Protein AF-A0A497SWM7-F1 (afdb_monomer)

Radius of gyration: 12.25 Å; Cα contacts (8 Å, |Δi|>4): 61; chains: 1; bounding box: 22×19×41 Å

Sequence (69 aa):
MKKIRIRVKYGVKEELLPLVRLRGIGRVRARMLYNNGITSIEKLRKIPLESLEKLTGKALAKQIKEQVE

Solvent-accessible surface area (backbone atoms only — not comparable to full-atom values): 4165 Å² total; per-residue (Å²): 142,80,80,67,69,62,40,70,76,69,75,42,60,78,62,41,52,70,45,46,71,40,88,91,29,47,74,69,54,28,49,53,39,40,76,72,70,39,57,45,65,68,48,59,60,69,48,55,64,70,64,39,22,74,75,63,35,63,72,53,29,51,54,48,48,68,74,64,108

Mean predicted aligned error: 7.66 Å

Secondary structure (DSSP, 8-state):
---SHHHHHHSS-GGGHHHHTSTT--HHHHHHHHHTT--SHHHHHHS-HHHHHHHH-HHHHHHHHHHH-

Nearest PDB structures (foldseek):
  4fs1-assembly1_A  TM=8.727E-01  e=1.146E-01  Homo sapiens
  6l97-assembly1_A  TM=8.890E-01  e=1.534E-01  Saccharolobus solfataricus P2
  3gv8-assembly1_B  TM=6.906E-01  e=6.030E-02  Homo sapiens
  4f4z-assembly1_B  TM=7.482E-01  e=7.616E-02  Saccharolobus solfataricus P2
  3q8q-assembly1_B  TM=6.870E-01  e=9.618E-02  Homo sapiens

Structure (mmCIF, N/CA/C/O backbone):
data_AF-A0A497SWM7-F1
#
_entry.id   AF-A0A497SWM7-F1
#
loop_
_atom_site.group_PDB
_atom_site.id
_atom_site.type_symbol
_atom_site.label_atom_id
_atom_site.label_alt_id
_atom_site.label_comp_id
_atom_site.label_asym_id
_atom_site.label_entity_id
_atom_site.label_seq_id
_atom_site.pdbx_PDB_ins_code
_atom_site.Cartn_x
_atom_site.Cartn_y
_atom_site.Cartn_z
_atom_site.occupancy
_atom_site.B_iso_or_equiv
_atom_site.auth_seq_id
_atom_site.auth_comp_id
_atom_site.auth_asym_id
_atom_site.auth_atom_id
_atom_site.pdbx_PDB_model_num
ATOM 1 N N . MET A 1 1 ? -1.344 -1.533 -31.037 1.00 47.03 1 MET A N 1
ATOM 2 C CA . MET A 1 1 ? -0.239 -2.194 -30.297 1.00 47.03 1 MET A CA 1
ATOM 3 C C . MET A 1 1 ? 0.629 -1.153 -29.569 1.00 47.03 1 MET A C 1
ATOM 5 O O . MET A 1 1 ? 1.445 -0.518 -30.216 1.00 47.03 1 MET A O 1
ATOM 9 N N . LYS A 1 2 ? 0.456 -0.913 -28.254 1.00 50.44 2 LYS 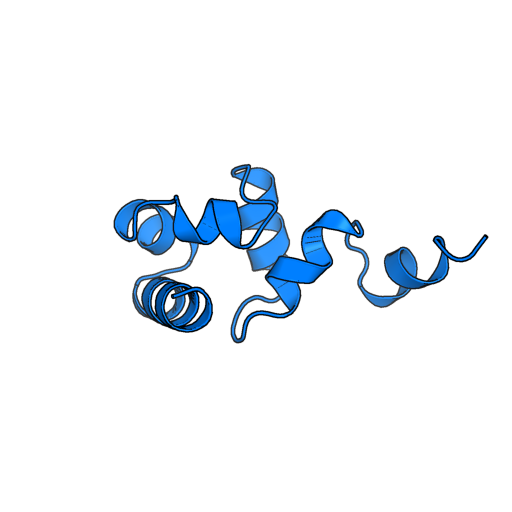A N 1
ATOM 10 C CA . LYS A 1 2 ? 1.318 0.010 -27.459 1.00 50.44 2 LYS A CA 1
ATOM 11 C C . LYS A 1 2 ? 1.578 -0.458 -26.001 1.00 50.44 2 LYS A C 1
ATOM 13 O O . LYS A 1 2 ? 1.850 0.361 -25.136 1.00 50.44 2 LYS A O 1
ATOM 18 N N . LYS A 1 3 ? 1.535 -1.766 -25.701 1.00 52.75 3 LYS A N 1
ATOM 19 C CA . LYS A 1 3 ? 1.684 -2.294 -24.316 1.00 52.75 3 LYS A CA 1
ATOM 20 C C . LYS A 1 3 ? 3.135 -2.474 -23.821 1.00 52.75 3 LYS A C 1
ATOM 22 O O . LYS A 1 3 ? 3.370 -2.760 -22.654 1.00 52.75 3 LYS A O 1
ATOM 27 N N . ILE A 1 4 ? 4.143 -2.310 -24.684 1.00 55.66 4 ILE A N 1
ATOM 28 C CA . ILE A 1 4 ? 5.533 -2.676 -24.338 1.00 55.66 4 ILE A CA 1
ATOM 29 C C . ILE A 1 4 ? 6.281 -1.548 -23.602 1.00 55.66 4 ILE A C 1
ATOM 31 O O . ILE A 1 4 ? 7.096 -1.820 -22.722 1.00 55.66 4 ILE A O 1
ATOM 35 N N . ARG A 1 5 ? 5.975 -0.270 -23.878 1.00 53.72 5 ARG A N 1
ATOM 36 C CA . ARG A 1 5 ? 6.760 0.866 -23.347 1.00 53.72 5 ARG A CA 1
ATOM 37 C C . ARG A 1 5 ? 6.591 1.110 -21.842 1.00 53.72 5 ARG A C 1
ATOM 39 O O . ARG A 1 5 ? 7.477 1.697 -21.228 1.00 53.72 5 ARG A O 1
ATOM 46 N N . ILE A 1 6 ? 5.500 0.648 -21.229 1.00 51.16 6 ILE A N 1
ATOM 47 C CA . ILE A 1 6 ? 5.216 0.933 -19.813 1.00 51.16 6 ILE A CA 1
ATOM 48 C C . ILE A 1 6 ? 5.971 -0.027 -18.873 1.00 51.16 6 ILE A C 1
ATOM 50 O O . ILE A 1 6 ? 6.417 0.384 -17.802 1.00 51.16 6 ILE A O 1
ATOM 54 N N . ARG A 1 7 ? 6.226 -1.271 -19.309 1.00 48.62 7 ARG A N 1
ATOM 55 C CA . ARG A 1 7 ? 6.962 -2.287 -18.526 1.00 48.62 7 ARG A CA 1
ATOM 56 C C . ARG A 1 7 ? 8.430 -1.914 -18.300 1.00 48.62 7 ARG A C 1
ATOM 58 O O . ARG A 1 7 ? 8.979 -2.205 -17.241 1.00 48.62 7 ARG A O 1
ATOM 65 N N . VAL A 1 8 ? 9.046 -1.252 -19.280 1.00 51.91 8 VAL A N 1
ATOM 66 C CA . VAL A 1 8 ? 10.477 -0.904 -19.265 1.00 51.91 8 VAL A CA 1
ATOM 67 C C . VAL A 1 8 ? 10.758 0.310 -18.371 1.00 51.91 8 VAL A C 1
ATOM 69 O O . VAL A 1 8 ? 11.763 0.328 -17.671 1.00 51.91 8 VAL A O 1
ATOM 72 N N . LYS A 1 9 ? 9.847 1.293 -18.313 1.00 51.22 9 LYS A N 1
ATOM 73 C CA . LYS A 1 9 ? 10.070 2.556 -17.581 1.00 51.22 9 LYS A CA 1
ATOM 74 C C . LYS A 1 9 ? 10.078 2.402 -16.053 1.00 51.22 9 LYS A C 1
ATOM 76 O O . LYS A 1 9 ? 10.746 3.174 -15.375 1.00 51.22 9 LYS A O 1
ATOM 81 N N . TYR A 1 10 ? 9.366 1.411 -15.509 1.00 51.06 10 TYR A N 1
ATOM 82 C CA . TYR A 1 10 ? 9.284 1.200 -14.056 1.00 51.0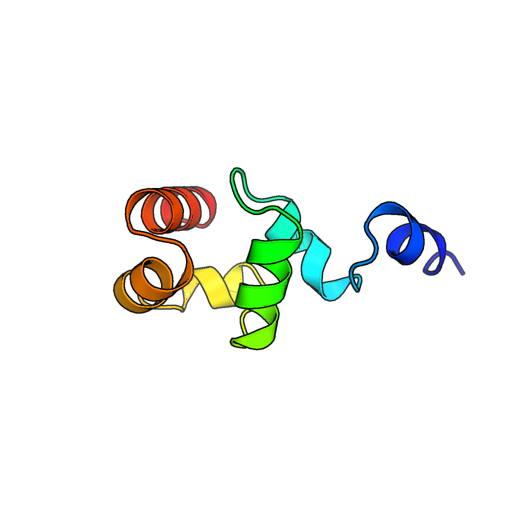6 10 TYR A CA 1
ATOM 83 C C . TYR A 1 10 ? 9.780 -0.181 -13.591 1.00 51.06 10 TYR A C 1
ATOM 85 O O . TYR A 1 10 ? 9.918 -0.407 -12.386 1.00 51.06 10 TYR A O 1
ATOM 93 N N . GLY A 1 11 ? 10.061 -1.119 -14.507 1.00 53.88 11 GLY A N 1
ATOM 94 C CA . GLY A 1 11 ? 10.460 -2.490 -14.158 1.00 53.88 11 GLY A CA 1
ATOM 95 C C . GLY A 1 11 ? 9.402 -3.236 -13.336 1.00 53.88 11 GLY A C 1
ATOM 96 O O . GLY A 1 11 ? 9.720 -4.146 -12.574 1.00 53.88 11 GLY A O 1
ATOM 97 N N . VAL A 1 12 ? 8.144 -2.815 -13.445 1.00 57.00 12 VAL A N 1
ATOM 98 C CA . VAL A 1 12 ? 6.997 -3.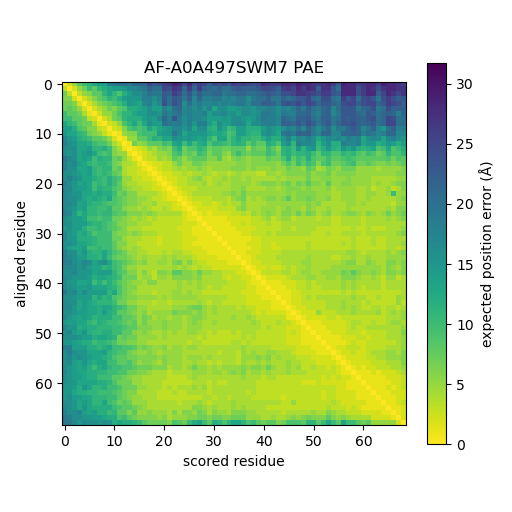386 -12.745 1.00 57.00 12 VAL A CA 1
ATOM 99 C C . VAL A 1 12 ? 5.891 -3.657 -13.763 1.00 57.00 12 VAL A C 1
ATOM 101 O O . VAL A 1 12 ? 5.727 -2.910 -14.728 1.00 57.00 12 VAL A O 1
ATOM 104 N N . LYS A 1 13 ? 5.183 -4.781 -13.595 1.00 61.84 13 LYS A N 1
ATOM 105 C CA . LYS A 1 13 ? 4.036 -5.158 -14.438 1.00 61.84 13 LYS A CA 1
AT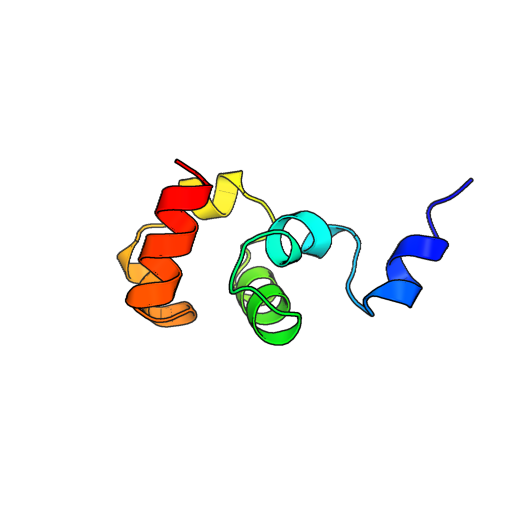OM 106 C C . LYS A 1 13 ? 3.004 -4.016 -14.443 1.00 61.84 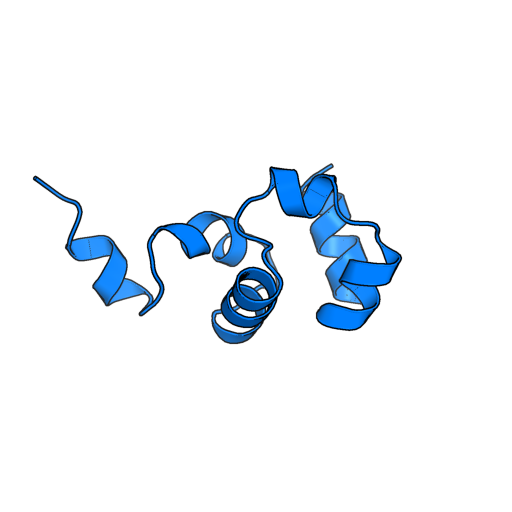13 LYS A C 1
ATOM 108 O O . LYS A 1 13 ? 2.905 -3.306 -13.446 1.00 61.84 13 LYS A O 1
ATOM 113 N N . GLU A 1 14 ? 2.237 -3.845 -15.529 1.00 65.19 14 GLU A N 1
ATOM 114 C CA . GLU A 1 14 ? 1.194 -2.794 -15.641 1.00 65.19 14 GLU A CA 1
ATOM 115 C C . GLU A 1 14 ? 0.241 -2.779 -14.430 1.00 65.19 14 GLU A C 1
ATOM 117 O O . GLU A 1 14 ? -0.231 -1.735 -13.997 1.00 65.19 14 GLU A O 1
ATOM 122 N N . GLU A 1 15 ? 0.066 -3.941 -13.819 1.00 66.19 15 GLU A N 1
ATOM 123 C CA . GLU A 1 15 ? -0.727 -4.222 -12.626 1.00 66.19 15 GLU A CA 1
ATOM 124 C C . GLU A 1 15 ? -0.279 -3.445 -11.367 1.00 66.19 15 GLU A C 1
ATOM 126 O O . GLU A 1 15 ? -1.044 -3.294 -10.422 1.00 66.19 15 GLU A O 1
ATOM 131 N N . LEU A 1 16 ? 0.952 -2.925 -11.341 1.00 69.12 16 LEU A N 1
ATOM 132 C CA . LEU A 1 16 ? 1.534 -2.178 -10.215 1.00 69.12 16 LEU A CA 1
ATOM 133 C C . LEU A 1 16 ? 1.432 -0.654 -10.381 1.00 69.12 16 LEU A C 1
ATOM 135 O O . LEU A 1 16 ? 1.622 0.083 -9.413 1.00 69.12 16 LEU A O 1
ATOM 139 N N . LEU A 1 17 ? 1.118 -0.171 -11.588 1.00 71.81 17 LEU A N 1
ATOM 140 C CA . LEU A 1 17 ? 0.936 1.255 -11.877 1.00 71.81 17 LEU A CA 1
ATOM 141 C C . LEU A 1 17 ? -0.060 1.962 -10.946 1.00 71.81 17 LEU A C 1
ATOM 143 O O . LEU A 1 17 ? 0.268 3.065 -10.507 1.00 71.81 17 LEU A O 1
ATOM 147 N N . PRO A 1 18 ? -1.240 1.394 -10.613 1.00 74.50 18 PRO A N 1
ATOM 148 C CA . PRO A 1 18 ? -2.179 2.083 -9.729 1.00 74.50 18 PRO A CA 1
ATOM 149 C C . PRO A 1 18 ? -1.638 2.253 -8.304 1.00 74.50 18 PRO A C 1
ATOM 151 O O . PRO A 1 18 ? -1.965 3.235 -7.652 1.00 74.50 18 PRO A O 1
ATOM 154 N N . LEU A 1 19 ? -0.770 1.349 -7.839 1.00 78.12 19 LEU A N 1
ATOM 155 C CA . LEU A 1 19 ? -0.193 1.405 -6.492 1.00 78.12 19 LEU A CA 1
ATOM 156 C C . LEU A 1 19 ? 0.979 2.381 -6.414 1.00 78.12 19 LEU A C 1
ATOM 158 O O . LEU A 1 19 ? 1.077 3.143 -5.464 1.00 78.12 19 LEU A O 1
ATOM 162 N N . VAL A 1 20 ? 1.850 2.391 -7.428 1.00 77.56 20 VAL A N 1
ATOM 163 C CA . VAL A 1 20 ? 3.016 3.296 -7.483 1.00 77.56 20 VAL A CA 1
ATOM 164 C C . VAL A 1 20 ? 2.599 4.765 -7.657 1.00 77.56 20 VAL A C 1
ATOM 166 O O . VAL A 1 20 ? 3.383 5.670 -7.385 1.00 77.56 20 VAL A O 1
ATOM 169 N N . ARG A 1 21 ? 1.363 5.027 -8.100 1.00 78.00 21 ARG A N 1
ATOM 170 C CA . ARG A 1 21 ? 0.797 6.384 -8.165 1.00 78.00 21 ARG A CA 1
ATOM 171 C C . ARG A 1 21 ? 0.475 6.981 -6.792 1.00 78.00 21 ARG A C 1
ATOM 173 O O . ARG A 1 21 ? 0.356 8.199 -6.701 1.00 78.00 21 ARG A O 1
ATOM 180 N N . LEU A 1 22 ? 0.342 6.159 -5.749 1.00 81.44 22 LEU A N 1
ATOM 181 C CA . LEU A 1 22 ? 0.073 6.630 -4.392 1.00 81.44 22 LEU A CA 1
ATOM 182 C C . LEU A 1 22 ? 1.336 7.233 -3.777 1.00 81.44 22 LEU A C 1
ATOM 184 O O . LEU A 1 22 ? 2.435 6.672 -3.874 1.00 81.44 22 LEU A O 1
ATOM 188 N N . ARG A 1 23 ? 1.187 8.380 -3.109 1.00 79.44 23 ARG A N 1
ATOM 189 C CA . ARG A 1 23 ? 2.321 9.042 -2.452 1.00 79.44 23 ARG A CA 1
ATOM 190 C C . ARG A 1 23 ? 2.850 8.143 -1.335 1.00 79.44 23 ARG A C 1
ATOM 192 O O . ARG A 1 23 ? 2.085 7.643 -0.519 1.00 79.44 23 ARG A O 1
ATOM 199 N N . GLY A 1 24 ? 4.165 7.926 -1.317 1.00 80.69 24 GLY A N 1
ATOM 200 C CA . GLY A 1 24 ? 4.839 7.063 -0.337 1.00 80.69 24 GLY A CA 1
ATOM 201 C C . GLY A 1 24 ? 4.954 5.584 -0.739 1.00 80.69 24 GLY A C 1
ATOM 202 O O . GLY A 1 24 ? 5.708 4.834 -0.099 1.00 80.69 24 GLY A O 1
ATOM 203 N N . ILE A 1 25 ? 4.302 5.163 -1.831 1.00 83.56 25 ILE A N 1
ATOM 204 C CA . ILE A 1 25 ? 4.443 3.813 -2.390 1.00 83.56 25 ILE A CA 1
ATOM 205 C C . ILE A 1 25 ? 5.451 3.818 -3.547 1.00 83.56 25 ILE A C 1
ATOM 207 O O . ILE A 1 25 ? 5.134 4.076 -4.703 1.00 83.56 25 ILE A O 1
ATOM 211 N N . GLY A 1 26 ? 6.699 3.472 -3.229 1.00 81.44 26 GLY A N 1
ATOM 212 C CA . GLY A 1 26 ? 7.727 3.186 -4.232 1.00 81.44 26 GLY A CA 1
ATOM 213 C C . GLY A 1 26 ? 7.635 1.764 -4.803 1.00 81.44 26 GLY A C 1
ATOM 214 O O . GLY A 1 26 ? 6.783 0.963 -4.421 1.00 81.44 26 GLY A O 1
ATOM 215 N N . ARG A 1 27 ? 8.587 1.404 -5.672 1.00 81.06 27 ARG A N 1
ATOM 216 C CA . ARG A 1 27 ? 8.660 0.088 -6.346 1.00 81.06 27 ARG A CA 1
ATOM 217 C C . ARG A 1 27 ? 8.653 -1.098 -5.372 1.00 81.06 27 ARG A C 1
ATOM 219 O O . ARG A 1 27 ? 7.950 -2.074 -5.611 1.00 81.06 27 ARG A O 1
ATOM 226 N N . VAL A 1 28 ? 9.406 -0.999 -4.273 1.00 82.44 28 VAL A N 1
ATOM 227 C CA . VAL A 1 28 ? 9.529 -2.062 -3.257 1.00 82.44 28 VAL A CA 1
ATOM 228 C C . VAL A 1 28 ? 8.198 -2.298 -2.544 1.00 82.44 28 VAL A C 1
ATOM 230 O O . VAL A 1 28 ? 7.715 -3.425 -2.492 1.00 82.44 28 VAL A O 1
ATOM 233 N N . ARG A 1 29 ? 7.557 -1.228 -2.058 1.00 83.00 29 ARG A N 1
ATOM 234 C CA . ARG A 1 29 ? 6.269 -1.323 -1.354 1.00 83.00 29 ARG A CA 1
ATOM 235 C C . ARG A 1 29 ? 5.139 -1.734 -2.288 1.00 83.00 29 ARG A C 1
ATOM 237 O O . ARG A 1 29 ? 4.339 -2.580 -1.915 1.00 83.00 29 ARG A O 1
ATOM 244 N N . ALA A 1 30 ? 5.123 -1.225 -3.519 1.00 83.44 30 ALA A N 1
ATOM 245 C CA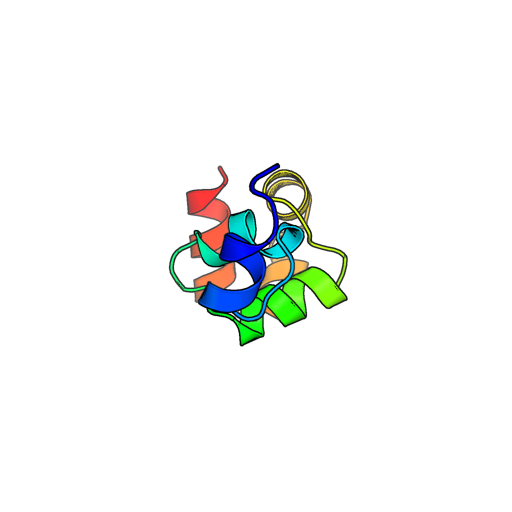 . ALA A 1 30 ? 4.175 -1.674 -4.532 1.00 83.44 30 ALA A CA 1
ATOM 246 C C . ALA A 1 30 ? 4.318 -3.180 -4.79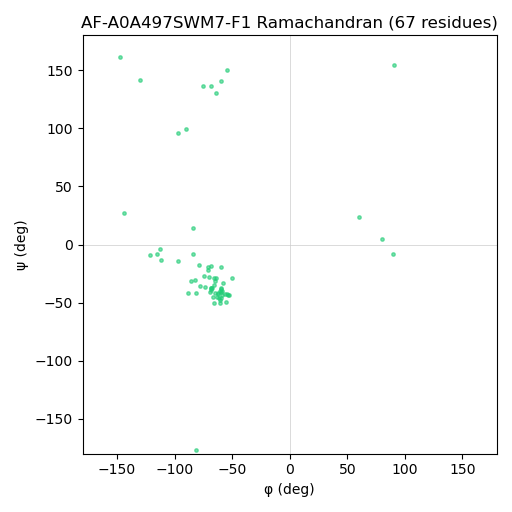2 1.00 83.44 30 ALA A C 1
ATOM 248 O O . ALA A 1 30 ? 3.319 -3.893 -4.842 1.00 83.44 30 ALA A O 1
ATOM 249 N N . ARG A 1 31 ? 5.555 -3.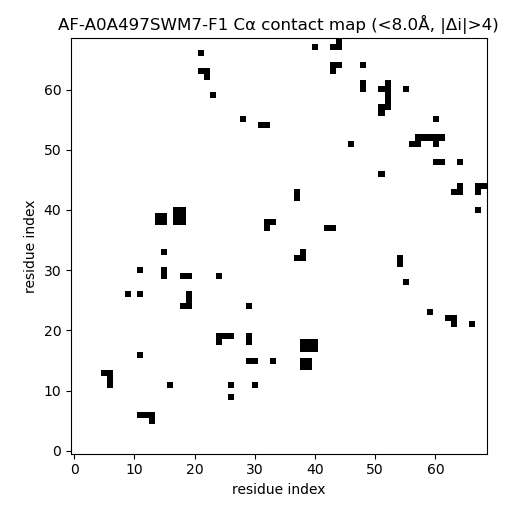688 -4.894 1.00 82.75 31 ARG A N 1
ATOM 250 C CA . ARG A 1 31 ? 5.803 -5.123 -5.069 1.00 82.75 31 ARG A CA 1
ATOM 251 C C . ARG A 1 31 ? 5.359 -5.939 -3.857 1.00 82.75 31 ARG A C 1
ATOM 253 O O . ARG A 1 31 ? 4.753 -6.985 -4.041 1.00 82.75 31 ARG A O 1
ATOM 260 N N . MET A 1 32 ? 5.623 -5.458 -2.646 1.00 84.06 32 MET A N 1
ATOM 261 C CA . MET A 1 32 ? 5.190 -6.105 -1.407 1.00 84.06 32 MET A CA 1
ATOM 262 C C . MET A 1 32 ? 3.662 -6.187 -1.307 1.00 84.06 32 MET A C 1
ATOM 264 O O . MET A 1 32 ? 3.132 -7.257 -1.023 1.00 84.06 32 MET A O 1
ATOM 268 N N . LEU A 1 33 ? 2.953 -5.094 -1.598 1.00 84.06 33 LEU A N 1
ATOM 269 C CA . LEU A 1 33 ? 1.488 -5.063 -1.627 1.00 84.06 33 LEU A CA 1
ATOM 270 C C . LEU A 1 33 ? 0.942 -6.055 -2.660 1.00 84.06 33 LEU A C 1
ATOM 272 O O . LEU A 1 33 ? 0.082 -6.873 -2.347 1.00 84.06 33 LEU A O 1
ATOM 276 N N . TYR A 1 34 ? 1.517 -6.057 -3.859 1.00 83.06 34 TYR A N 1
ATOM 277 C CA . TYR A 1 34 ? 1.139 -6.983 -4.921 1.00 83.06 34 TYR A CA 1
ATOM 278 C C . TYR A 1 34 ? 1.387 -8.449 -4.554 1.00 83.06 34 TYR A C 1
ATOM 280 O O . TYR A 1 34 ? 0.532 -9.294 -4.808 1.00 83.06 34 TYR A O 1
ATOM 288 N N . ASN A 1 35 ? 2.516 -8.755 -3.910 1.00 82.81 35 ASN A N 1
ATOM 289 C CA . ASN A 1 35 ? 2.803 -10.099 -3.404 1.00 82.81 35 ASN A CA 1
ATOM 290 C C . ASN A 1 35 ? 1.805 -10.530 -2.312 1.00 82.81 35 ASN A C 1
ATOM 292 O O . ASN A 1 35 ? 1.510 -11.712 -2.200 1.00 82.81 35 ASN A O 1
ATOM 296 N N . ASN A 1 36 ? 1.241 -9.579 -1.560 1.00 82.75 36 ASN A N 1
ATOM 297 C CA . ASN A 1 36 ? 0.154 -9.805 -0.599 1.00 82.75 36 ASN A CA 1
ATOM 298 C C . ASN A 1 36 ? -1.245 -9.804 -1.255 1.00 82.75 36 ASN A C 1
ATOM 300 O O . ASN A 1 36 ? -2.260 -9.692 -0.574 1.00 82.75 36 ASN A O 1
ATOM 304 N N . GLY A 1 37 ? -1.326 -9.897 -2.587 1.00 78.94 37 GLY A N 1
ATOM 305 C CA . GLY A 1 37 ? -2.586 -9.960 -3.330 1.00 78.94 37 GLY A CA 1
ATOM 306 C C . GLY A 1 37 ? -3.270 -8.608 -3.545 1.00 78.94 37 GLY A C 1
ATOM 307 O O . GLY A 1 37 ? -4.365 -8.565 -4.117 1.00 78.94 37 GLY A O 1
ATOM 308 N N . ILE A 1 38 ? -2.639 -7.502 -3.145 1.00 84.50 38 ILE A N 1
ATOM 309 C CA . ILE A 1 38 ? -3.154 -6.137 -3.278 1.00 84.50 38 ILE A CA 1
ATOM 310 C C . ILE A 1 38 ? -2.695 -5.583 -4.618 1.00 84.50 38 ILE A C 1
ATOM 312 O O . ILE A 1 38 ? -1.559 -5.153 -4.778 1.00 84.50 38 ILE A O 1
ATOM 316 N N . THR A 1 39 ? -3.590 -5.615 -5.597 1.00 80.81 39 THR A N 1
ATOM 317 C CA . THR A 1 39 ? -3.282 -5.278 -6.994 1.00 80.81 39 THR A CA 1
ATOM 318 C C . THR A 1 39 ? -4.019 -4.035 -7.490 1.00 80.81 39 THR A C 1
ATOM 320 O O . THR A 1 39 ? -3.753 -3.558 -8.586 1.00 80.81 39 THR A O 1
ATOM 323 N N . SER A 1 40 ? -4.955 -3.496 -6.706 1.00 82.12 40 SER A N 1
ATOM 324 C CA . SER A 1 40 ? -5.797 -2.367 -7.101 1.00 82.12 40 SER A CA 1
ATOM 325 C C . SER A 1 40 ? -6.158 -1.478 -5.913 1.00 82.12 40 SER A C 1
ATOM 327 O O . SER A 1 40 ? -6.088 -1.893 -4.753 1.00 82.12 40 SER A O 1
ATOM 329 N N . ILE A 1 41 ? -6.586 -0.254 -6.228 1.00 82.31 41 ILE A N 1
ATOM 330 C CA . ILE A 1 41 ? -7.104 0.720 -5.260 1.00 82.31 41 ILE A CA 1
ATOM 331 C C . ILE A 1 41 ? -8.334 0.158 -4.530 1.00 82.31 41 ILE A C 1
ATOM 333 O O . ILE A 1 41 ? -8.446 0.293 -3.318 1.00 82.31 41 ILE A O 1
ATOM 337 N N . GLU A 1 42 ? -9.210 -0.570 -5.227 1.00 82.62 42 GLU A N 1
ATOM 338 C CA . GLU A 1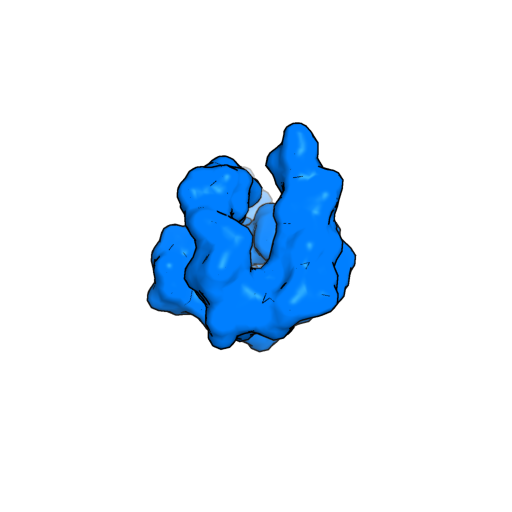 42 ? -10.365 -1.229 -4.604 1.00 82.62 42 GLU A CA 1
ATOM 339 C C . GLU A 1 42 ? -9.958 -2.238 -3.527 1.00 82.62 42 GLU A C 1
ATOM 341 O O . GLU A 1 42 ? -10.575 -2.300 -2.464 1.00 82.62 42 GLU A O 1
ATOM 346 N N . LYS A 1 43 ? -8.899 -3.022 -3.771 1.00 83.31 43 LYS A N 1
ATOM 347 C CA . LYS A 1 43 ? -8.379 -3.959 -2.768 1.00 83.31 43 LYS A CA 1
ATOM 348 C C . LYS A 1 43 ? -7.758 -3.227 -1.581 1.00 83.31 43 LYS A C 1
ATOM 350 O O . LYS A 1 43 ? -7.963 -3.657 -0.452 1.00 83.31 43 LYS A O 1
ATOM 355 N N . LEU A 1 44 ? -7.067 -2.107 -1.811 1.00 83.12 44 LEU A N 1
ATOM 356 C CA . LEU A 1 44 ? -6.590 -1.225 -0.735 1.00 83.12 44 LEU A CA 1
ATOM 357 C C . LEU A 1 44 ? -7.747 -0.656 0.102 1.00 83.12 44 LEU A C 1
ATOM 359 O O . LEU A 1 44 ? -7.664 -0.592 1.330 1.00 83.12 44 LEU A O 1
ATOM 363 N N . ARG A 1 45 ? -8.858 -0.287 -0.543 1.00 84.06 45 ARG A N 1
ATOM 364 C CA . ARG A 1 45 ? -10.063 0.197 0.141 1.00 84.06 45 ARG A CA 1
ATOM 365 C C . ARG A 1 45 ? -10.757 -0.910 0.941 1.00 84.06 45 ARG A C 1
ATOM 367 O O . ARG A 1 45 ? -11.210 -0.647 2.050 1.00 84.06 45 ARG A O 1
ATOM 374 N N . LYS A 1 46 ? -10.787 -2.144 0.432 1.00 86.62 46 LYS A N 1
ATOM 375 C CA . LYS A 1 46 ? -11.368 -3.306 1.133 1.00 86.62 46 LYS A CA 1
ATOM 376 C C . LYS A 1 46 ? -10.501 -3.832 2.275 1.00 86.62 46 LYS A C 1
ATOM 378 O O . LYS A 1 46 ? -11.032 -4.424 3.206 1.00 86.62 46 LYS A O 1
ATOM 383 N N . ILE A 1 47 ? -9.185 -3.636 2.212 1.00 85.56 47 ILE A N 1
ATOM 384 C CA . ILE A 1 47 ? -8.286 -4.124 3.254 1.00 85.56 47 ILE A CA 1
ATOM 385 C C . ILE A 1 47 ? -8.495 -3.366 4.576 1.00 85.56 47 ILE A C 1
ATOM 387 O O . ILE A 1 47 ? -8.599 -2.129 4.562 1.00 85.56 47 ILE A O 1
ATOM 391 N N . PRO A 1 48 ? -8.520 -4.085 5.717 1.00 86.88 48 PRO A N 1
ATOM 392 C CA . PRO A 1 48 ? -8.527 -3.471 7.036 1.00 86.88 48 PRO A CA 1
ATOM 393 C C . PRO A 1 48 ? -7.289 -2.603 7.236 1.00 86.88 48 PRO A C 1
ATOM 395 O O . PRO A 1 48 ? -6.182 -2.991 6.847 1.00 86.88 48 PRO A O 1
ATOM 398 N N . LEU A 1 49 ? -7.465 -1.447 7.882 1.00 85.06 49 LEU A N 1
ATOM 399 C CA . LEU A 1 49 ? -6.356 -0.543 8.181 1.00 85.06 49 LEU A CA 1
ATOM 400 C C . LEU A 1 49 ? -5.244 -1.287 8.930 1.00 85.06 49 LEU A C 1
ATOM 402 O O . LEU A 1 49 ? -4.096 -1.202 8.526 1.00 85.06 49 LEU A O 1
ATOM 406 N N . GLU A 1 50 ? -5.584 -2.117 9.915 1.00 86.75 50 GLU A N 1
ATOM 407 C CA . GLU A 1 50 ? -4.631 -2.917 10.698 1.00 86.75 50 GLU A CA 1
ATOM 408 C C . GLU A 1 50 ? -3.734 -3.826 9.844 1.00 86.75 50 GLU A C 1
ATOM 410 O O . GLU A 1 50 ? -2.529 -3.927 10.079 1.00 86.75 50 GLU A O 1
ATOM 415 N N . SER A 1 51 ? -4.296 -4.489 8.827 1.00 86.69 51 SER A N 1
ATOM 416 C CA . SER A 1 51 ? -3.521 -5.335 7.911 1.00 86.69 51 SER A CA 1
ATOM 417 C C . SER A 1 51 ? -2.584 -4.494 7.047 1.00 86.69 51 SER A C 1
ATOM 419 O O . SER A 1 51 ? -1.449 -4.897 6.791 1.00 86.69 51 SER A O 1
ATOM 421 N N . LEU A 1 52 ? -3.033 -3.307 6.631 1.00 85.75 52 LEU A N 1
ATOM 422 C CA . LEU A 1 52 ? -2.205 -2.365 5.887 1.00 85.75 52 LEU A CA 1
ATOM 423 C C . LEU A 1 52 ? -1.096 -1.775 6.772 1.00 85.75 52 LEU A C 1
ATOM 425 O O . LEU A 1 52 ? 0.050 -1.701 6.339 1.00 85.75 52 LEU A O 1
ATOM 429 N N . GLU A 1 53 ? -1.392 -1.439 8.029 1.00 88.94 53 GLU A N 1
ATOM 430 C CA . GLU A 1 53 ? -0.423 -0.949 9.015 1.00 88.94 53 GLU A CA 1
ATOM 431 C C . GLU A 1 53 ? 0.702 -1.956 9.255 1.00 88.94 53 GLU A C 1
ATOM 433 O O . GLU A 1 53 ? 1.865 -1.556 9.318 1.00 88.94 53 GLU A O 1
ATOM 438 N N . LYS A 1 54 ? 0.384 -3.256 9.321 1.00 86.75 54 LYS A N 1
ATOM 439 C CA . LYS A 1 54 ? 1.389 -4.324 9.456 1.00 86.75 54 LYS A CA 1
ATOM 440 C C . LYS A 1 54 ? 2.317 -4.431 8.240 1.00 86.75 54 LYS A C 1
ATOM 442 O O . LYS A 1 54 ? 3.476 -4.794 8.401 1.00 86.75 54 LYS A O 1
ATOM 447 N N . LEU A 1 55 ? 1.830 -4.110 7.038 1.00 83.44 55 LEU A N 1
ATOM 448 C CA . LEU A 1 55 ? 2.598 -4.219 5.790 1.00 83.44 55 LEU A CA 1
ATOM 449 C C . LEU A 1 55 ? 3.397 -2.953 5.459 1.00 83.44 55 LEU A C 1
ATOM 451 O O . LEU A 1 55 ? 4.530 -3.033 4.987 1.00 83.44 55 LEU A O 1
ATOM 455 N N . THR A 1 56 ? 2.805 -1.773 5.647 1.00 83.19 56 THR A N 1
ATOM 456 C CA . THR A 1 56 ? 3.386 -0.494 5.205 1.00 83.19 56 THR A CA 1
ATOM 457 C C . THR A 1 56 ? 3.826 0.415 6.349 1.00 83.19 56 THR A C 1
ATOM 459 O O . THR A 1 56 ? 4.544 1.384 6.100 1.00 83.19 56 THR A O 1
ATOM 462 N N . GLY A 1 57 ? 3.418 0.113 7.583 1.00 86.38 57 GLY A N 1
ATOM 463 C CA . GLY A 1 57 ? 3.572 0.971 8.757 1.00 86.38 57 GLY A CA 1
ATOM 464 C C . GLY A 1 57 ? 2.369 1.895 8.972 1.00 86.38 57 GLY A C 1
ATOM 465 O O . GLY A 1 57 ? 1.673 2.253 8.020 1.00 86.38 57 GLY A O 1
ATOM 466 N N . LYS A 1 58 ? 2.147 2.313 10.228 1.00 87.12 58 LYS A N 1
ATOM 467 C CA . LYS A 1 58 ? 0.981 3.113 10.661 1.00 87.12 58 LYS A CA 1
ATOM 468 C C . LYS A 1 58 ? 0.791 4.414 9.879 1.00 87.12 58 LYS A C 1
ATOM 470 O O . LYS A 1 58 ? -0.293 4.684 9.373 1.00 87.12 58 LYS A O 1
ATOM 475 N N . ALA A 1 59 ? 1.857 5.205 9.746 1.00 86.69 59 ALA A N 1
ATOM 476 C CA . ALA A 1 59 ? 1.795 6.501 9.068 1.00 86.69 59 ALA A CA 1
ATOM 477 C C . ALA A 1 59 ? 1.418 6.360 7.585 1.00 86.69 59 ALA A C 1
ATOM 479 O O . ALA A 1 59 ? 0.545 7.069 7.093 1.00 86.69 59 ALA A O 1
ATOM 480 N N . LEU A 1 60 ? 2.035 5.401 6.887 1.00 85.00 60 LEU A N 1
ATOM 481 C CA . LEU A 1 60 ? 1.790 5.193 5.464 1.00 85.00 60 LEU A CA 1
ATOM 482 C C . LEU A 1 60 ? 0.424 4.543 5.212 1.00 85.00 60 LEU A C 1
ATOM 484 O O . LEU A 1 60 ? -0.247 4.906 4.255 1.00 85.00 60 LEU A O 1
ATOM 488 N N . ALA A 1 61 ? -0.018 3.627 6.073 1.00 87.12 61 ALA A N 1
ATOM 489 C CA . ALA A 1 61 ? -1.334 3.008 5.947 1.00 87.12 61 ALA A CA 1
ATOM 490 C C . ALA A 1 61 ? -2.466 4.037 6.066 1.00 87.12 61 ALA A C 1
ATOM 492 O O . ALA A 1 61 ? -3.383 4.012 5.247 1.00 87.12 61 ALA A O 1
ATOM 493 N N . LYS A 1 62 ? -2.365 4.977 7.017 1.00 87.81 62 LYS A N 1
ATOM 494 C CA . LYS A 1 62 ? -3.302 6.105 7.131 1.00 87.81 62 LYS A CA 1
ATOM 495 C C . LYS A 1 62 ? -3.296 6.975 5.878 1.00 87.81 62 LYS A C 1
ATOM 497 O O . LYS A 1 62 ? -4.345 7.163 5.281 1.00 87.81 62 LYS A O 1
ATOM 502 N N . GLN A 1 63 ? -2.117 7.393 5.413 1.00 87.44 63 GLN A N 1
ATOM 503 C CA . GLN A 1 63 ? -1.992 8.200 4.192 1.00 87.44 63 GLN A CA 1
ATOM 504 C C . GLN A 1 63 ? -2.535 7.501 2.945 1.00 87.44 63 GLN A C 1
ATOM 506 O O . GLN A 1 63 ? -3.084 8.152 2.059 1.00 87.44 63 GLN A O 1
ATOM 511 N N . ILE A 1 64 ? -2.338 6.186 2.832 1.00 85.62 64 ILE A N 1
ATOM 512 C CA . ILE A 1 64 ? -2.892 5.406 1.728 1.00 85.62 64 ILE A CA 1
ATOM 513 C C . ILE A 1 64 ? -4.408 5.380 1.844 1.00 85.62 64 ILE A C 1
ATOM 515 O O . ILE A 1 64 ? -5.063 5.592 0.832 1.00 85.62 64 ILE A O 1
ATOM 519 N N . LYS A 1 65 ? -4.950 5.139 3.046 1.00 84.62 65 LYS A N 1
ATOM 520 C CA . LYS A 1 65 ? -6.394 5.093 3.271 1.00 84.62 65 LYS A CA 1
ATOM 521 C C . LYS A 1 65 ? -7.046 6.430 2.932 1.00 84.62 65 LYS A C 1
ATOM 523 O O . LYS A 1 65 ? -7.942 6.423 2.108 1.00 84.62 65 LYS A O 1
ATOM 528 N N . GLU A 1 66 ? -6.490 7.539 3.412 1.00 86.56 66 GLU A N 1
ATOM 529 C CA . GLU A 1 66 ? -6.920 8.906 3.078 1.00 86.56 66 GLU A CA 1
ATOM 530 C C . GLU A 1 66 ? -6.870 9.208 1.569 1.00 86.56 66 GLU A C 1
ATOM 532 O O . GLU A 1 66 ? -7.686 9.963 1.061 1.00 86.56 66 GLU A O 1
ATOM 537 N N . GLN A 1 67 ? -5.916 8.630 0.829 1.00 82.62 67 GLN A N 1
ATOM 538 C CA . GLN A 1 67 ? -5.807 8.813 -0.627 1.00 82.62 67 GLN A CA 1
ATOM 539 C C . GLN A 1 67 ? -6.789 7.954 -1.441 1.00 82.62 67 GLN A C 1
ATOM 541 O O . GLN A 1 67 ? -6.956 8.211 -2.635 1.00 82.62 67 GLN A O 1
ATOM 546 N N . VAL A 1 68 ? -7.362 6.900 -0.851 1.00 82.44 68 VAL A N 1
ATOM 547 C CA . VAL A 1 68 ? -8.303 5.975 -1.519 1.00 82.44 68 VAL A CA 1
ATOM 548 C C . VAL A 1 68 ? -9.729 6.049 -0.961 1.00 82.44 68 VAL A C 1
ATOM 550 O O . VAL A 1 68 ? -10.618 5.334 -1.448 1.00 82.44 68 VAL A O 1
ATOM 553 N N . GLU A 1 69 ? -9.929 6.850 0.083 1.00 70.44 69 GLU A N 1
ATOM 554 C CA . GLU A 1 69 ? -11.231 7.214 0.641 1.00 70.44 69 GLU A CA 1
ATOM 555 C C . GLU A 1 69 ? -11.984 8.142 -0.312 1.00 70.44 69 GLU A C 1
ATOM 557 O O . GLU A 1 69 ? -13.165 7.805 -0.580 1.00 70.44 69 GLU A O 1
#

Foldseek 3Di:
DPLPVVCVVQVDHPLLVQVCPQPPDHPVLSVQCVVVVNRHLVSLQVDDLVVVCVRRNNVVSVSSNVVSD

pLDDT: mean 76.67, std 12.51, range [47.03, 88.94]